Protein AF-A0A7V1Z679-F1 (afdb_monomer_lite)

Structure (mmCIF, N/CA/C/O backbone):
data_AF-A0A7V1Z679-F1
#
_entry.id   AF-A0A7V1Z679-F1
#
loop_
_atom_site.group_PDB
_atom_site.id
_atom_site.type_symbol
_atom_site.label_atom_id
_atom_site.label_alt_id
_atom_site.label_comp_id
_atom_site.label_asym_id
_atom_site.label_entity_id
_atom_site.label_seq_id
_atom_site.pdbx_PDB_ins_code
_atom_site.Cartn_x
_atom_site.Cartn_y
_atom_site.Cartn_z
_atom_site.occupancy
_atom_site.B_iso_or_equiv
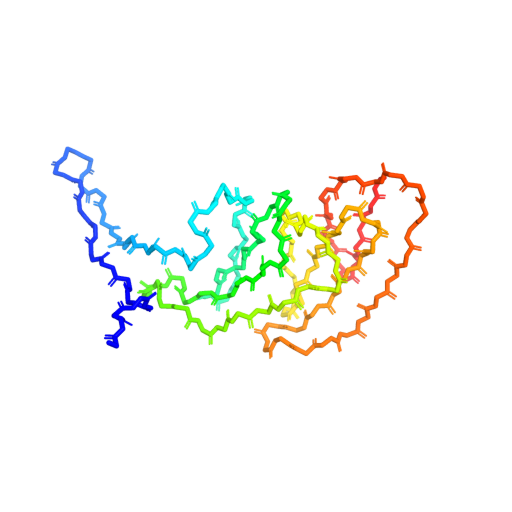_atom_site.auth_seq_id
_atom_site.auth_comp_id
_atom_site.auth_asym_id
_atom_site.auth_atom_id
_atom_site.pdbx_PDB_model_num
ATOM 1 N N . MET A 1 1 ? 13.394 0.750 26.697 1.00 35.25 1 MET A N 1
ATOM 2 C CA . MET A 1 1 ? 12.957 -0.197 25.642 1.00 35.25 1 MET A CA 1
ATOM 3 C C . MET A 1 1 ? 11.510 0.127 25.284 1.00 35.25 1 MET A C 1
ATOM 5 O O . MET A 1 1 ? 10.632 -0.096 26.106 1.00 35.25 1 MET A O 1
ATOM 9 N N . ALA A 1 2 ? 11.276 0.798 24.153 1.00 38.34 2 ALA A N 1
ATOM 10 C CA . ALA A 1 2 ? 10.010 1.482 23.863 1.00 38.34 2 ALA A CA 1
ATOM 11 C C . ALA A 1 2 ? 8.940 0.551 23.256 1.00 38.34 2 ALA A C 1
ATOM 13 O O . ALA A 1 2 ? 9.208 -0.191 22.316 1.00 38.34 2 ALA A O 1
ATOM 14 N N . ARG A 1 3 ? 7.715 0.635 23.790 1.00 44.56 3 ARG A N 1
ATOM 15 C CA . ARG A 1 3 ? 6.489 -0.106 23.421 1.00 44.56 3 ARG A CA 1
ATOM 16 C C . ARG A 1 3 ? 5.893 0.301 22.049 1.00 44.56 3 ARG A C 1
ATOM 18 O O . ARG A 1 3 ? 4.689 0.489 21.938 1.00 44.56 3 ARG A O 1
ATOM 25 N N . MET A 1 4 ? 6.696 0.483 21.003 1.00 50.66 4 MET A N 1
ATOM 26 C CA . MET A 1 4 ? 6.285 1.282 19.831 1.00 50.66 4 MET A CA 1
ATOM 27 C C . MET A 1 4 ? 5.558 0.535 18.688 1.00 50.66 4 MET A C 1
ATOM 29 O O . MET A 1 4 ? 5.505 1.063 17.587 1.00 50.66 4 MET A O 1
ATOM 33 N N . ASN A 1 5 ? 4.993 -0.662 18.917 1.00 60.50 5 ASN A N 1
ATOM 34 C CA . ASN A 1 5 ? 4.420 -1.503 17.841 1.00 60.50 5 ASN A CA 1
ATOM 35 C C . ASN A 1 5 ? 2.995 -2.036 18.107 1.00 60.50 5 ASN A C 1
ATOM 37 O O . ASN A 1 5 ? 2.548 -2.942 17.401 1.00 60.50 5 ASN A O 1
ATOM 41 N N . ARG A 1 6 ? 2.279 -1.549 19.130 1.00 72.31 6 ARG A N 1
ATOM 42 C CA . ARG A 1 6 ? 0.947 -2.079 19.472 1.00 72.31 6 ARG A CA 1
ATOM 43 C C . ARG A 1 6 ? -0.142 -1.084 19.092 1.00 72.31 6 ARG A C 1
ATOM 45 O O . ARG A 1 6 ? -0.059 0.079 19.471 1.00 72.31 6 ARG A O 1
ATOM 52 N N . ALA A 1 7 ? -1.146 -1.555 18.362 1.00 90.06 7 ALA A N 1
ATOM 53 C CA . ALA A 1 7 ? -2.344 -0.775 18.114 1.00 90.06 7 ALA A CA 1
ATOM 54 C C . ALA A 1 7 ? -3.134 -0.587 19.417 1.00 90.06 7 ALA A C 1
ATOM 56 O O . ALA A 1 7 ? -3.221 -1.492 20.252 1.00 90.06 7 ALA A O 1
ATOM 57 N N . GLU A 1 8 ? -3.696 0.600 19.588 1.00 93.62 8 GLU A N 1
ATOM 58 C CA . GLU A 1 8 ? -4.551 0.992 20.701 1.00 93.62 8 GLU A CA 1
ATOM 59 C C . GLU A 1 8 ? -6.004 0.979 20.239 1.00 93.62 8 GLU A C 1
ATOM 61 O O . GLU A 1 8 ? -6.301 1.404 19.125 1.00 93.62 8 GLU A O 1
ATOM 66 N N . ALA A 1 9 ? -6.927 0.508 21.076 1.00 92.88 9 ALA A N 1
ATOM 67 C CA . ALA A 1 9 ? -8.342 0.520 20.729 1.00 92.88 9 ALA A CA 1
ATOM 68 C C . ALA A 1 9 ? -8.850 1.959 20.532 1.00 92.88 9 ALA A C 1
ATOM 70 O O . ALA A 1 9 ? -8.506 2.875 21.279 1.00 92.88 9 ALA A O 1
ATOM 71 N N . PHE A 1 10 ? -9.706 2.143 19.535 1.00 94.44 10 PHE A N 1
ATOM 72 C CA . PHE A 1 10 ? -10.412 3.384 19.260 1.00 94.44 10 PHE A CA 1
ATOM 73 C C . PHE A 1 10 ? -11.918 3.157 19.362 1.00 94.44 10 PHE A C 1
ATOM 75 O O . PHE A 1 10 ? -12.439 2.152 18.879 1.00 94.44 10 PHE A O 1
ATOM 82 N N . GLY A 1 11 ? -12.610 4.116 19.969 1.00 94.69 11 GLY A N 1
ATOM 83 C CA . GLY A 1 11 ? -14.060 4.207 19.970 1.00 94.69 11 GLY A CA 1
ATOM 84 C C . GLY A 1 11 ? -14.472 5.671 19.911 1.00 94.69 11 GLY A C 1
ATOM 85 O O . GLY A 1 11 ? -13.927 6.487 20.655 1.00 94.69 11 GLY A O 1
ATOM 86 N N . ASP A 1 12 ? -15.410 5.995 19.031 1.00 94.38 12 ASP A N 1
ATOM 87 C CA . ASP A 1 12 ? -16.091 7.282 19.000 1.00 94.38 12 ASP A CA 1
ATOM 88 C C . ASP A 1 12 ? -17.483 7.130 19.619 1.00 94.38 12 ASP A C 1
ATOM 90 O O . ASP A 1 12 ? -18.297 6.328 19.161 1.00 94.38 12 ASP A O 1
ATOM 94 N N . SER A 1 13 ? -17.753 7.889 20.679 1.00 93.69 13 SER A N 1
ATOM 95 C CA . SER A 1 13 ? -19.030 7.837 21.392 1.00 93.69 13 SER A CA 1
ATOM 96 C C . SER A 1 13 ? -20.174 8.484 20.615 1.00 93.69 13 SER A C 1
ATOM 98 O O . SER A 1 13 ? -21.328 8.185 20.913 1.00 93.69 13 SER A O 1
ATOM 100 N N . VAL A 1 14 ? -19.876 9.345 19.636 1.00 96.06 14 VAL A N 1
ATOM 101 C CA . VAL A 1 14 ? -20.896 10.044 18.844 1.00 96.06 14 VAL A CA 1
ATOM 102 C C . VAL A 1 14 ? -21.369 9.175 17.683 1.00 96.06 14 VAL A C 1
ATOM 104 O O . VAL A 1 14 ? -22.561 8.901 17.571 1.00 96.06 14 VAL A O 1
ATOM 107 N N . SER A 1 15 ? -20.453 8.709 16.831 1.00 95.69 15 SER A N 1
ATOM 108 C CA . SER A 1 15 ? -20.807 7.848 15.692 1.00 95.69 15 SER A CA 1
ATOM 109 C C . SER A 1 15 ? -20.981 6.373 16.061 1.00 95.69 15 SER A C 1
ATOM 111 O O . SER A 1 15 ? -21.532 5.605 15.276 1.00 95.69 15 SER A O 1
ATOM 113 N N . GLY A 1 16 ? -20.475 5.947 17.222 1.00 95.62 16 GLY A N 1
ATOM 114 C CA . GLY A 1 16 ? -20.397 4.535 17.596 1.00 95.62 16 GLY A CA 1
ATOM 115 C C . GLY A 1 16 ? -19.303 3.756 16.857 1.00 95.62 16 GLY A C 1
ATOM 116 O O . GLY A 1 16 ? -19.187 2.545 17.068 1.00 95.62 16 GLY A O 1
ATOM 117 N N . LEU A 1 17 ? -18.492 4.414 16.015 1.00 94.75 17 LEU A N 1
ATOM 118 C CA . LEU A 1 17 ? -17.386 3.778 15.302 1.00 94.75 17 LEU A CA 1
ATOM 119 C C . LEU A 1 17 ? -16.361 3.221 16.286 1.00 94.75 17 LEU A C 1
ATOM 121 O O . LEU A 1 17 ? -15.988 3.859 17.269 1.00 94.75 17 LEU A O 1
ATOM 125 N N . ARG A 1 18 ? -15.874 2.018 15.991 1.00 95.12 18 ARG A N 1
ATOM 126 C CA . ARG A 1 18 ? -14.836 1.336 16.764 1.00 95.12 18 ARG A CA 1
ATOM 127 C C . ARG A 1 18 ? -13.735 0.871 15.831 1.00 95.12 18 ARG A C 1
ATOM 129 O O . ARG A 1 18 ? -13.980 0.604 14.659 1.00 95.12 18 ARG A O 1
ATOM 136 N N . GLY A 1 19 ? -12.529 0.755 16.359 1.00 94.69 19 GLY A N 1
ATOM 137 C CA . GLY A 1 19 ? -11.386 0.276 15.601 1.00 94.69 19 GLY A CA 1
ATOM 138 C C . GLY A 1 19 ? -10.117 0.356 16.421 1.00 94.69 19 GLY A C 1
ATOM 139 O O . GLY A 1 19 ? -10.128 0.136 17.634 1.00 94.69 19 GLY A O 1
ATOM 140 N N . TRP A 1 20 ? -9.027 0.709 15.758 1.00 95.12 20 TRP A N 1
ATOM 141 C CA . TRP A 1 20 ? -7.726 0.843 16.382 1.00 95.12 20 TRP A CA 1
ATOM 142 C C . TRP A 1 20 ? -6.971 2.060 15.846 1.00 95.12 20 TRP A C 1
ATOM 144 O O . TRP A 1 20 ? -7.255 2.584 14.769 1.00 95.12 20 TRP A O 1
ATOM 154 N N . LYS A 1 21 ? -6.002 2.523 16.629 1.00 93.06 21 LYS A N 1
ATOM 155 C CA . LYS A 1 21 ? -5.041 3.570 16.295 1.00 93.06 21 LYS A CA 1
ATOM 156 C C . LYS A 1 21 ? -3.646 3.008 16.472 1.00 93.06 21 LYS A C 1
ATOM 158 O O . LYS A 1 21 ? -3.354 2.368 17.475 1.00 93.06 21 LYS A O 1
ATOM 163 N N . VAL A 1 22 ? -2.767 3.276 15.521 1.00 91.81 22 VAL A N 1
ATOM 164 C CA . VAL A 1 22 ? -1.360 2.890 15.616 1.00 91.81 22 VAL A CA 1
ATOM 165 C C . VAL A 1 22 ? -0.496 4.100 15.319 1.00 91.81 22 VAL A C 1
ATOM 167 O O . VAL A 1 22 ? -0.791 4.892 14.423 1.00 91.81 22 VAL A O 1
ATOM 170 N N . ARG A 1 23 ? 0.579 4.256 16.089 1.00 90.25 23 ARG A N 1
ATOM 171 C CA . ARG A 1 23 ? 1.623 5.231 15.794 1.00 90.25 23 ARG A CA 1
ATOM 172 C C . ARG A 1 23 ? 2.715 4.530 15.008 1.00 90.25 23 ARG A C 1
ATOM 174 O O . ARG A 1 23 ? 3.346 3.614 15.525 1.00 90.25 23 ARG A O 1
ATOM 181 N N . LEU A 1 24 ? 2.936 4.969 13.774 1.00 88.88 24 LEU A N 1
ATOM 182 C CA . LEU A 1 24 ? 4.035 4.450 12.973 1.00 88.88 24 LEU A CA 1
ATOM 183 C C . LEU A 1 24 ? 5.378 5.036 13.437 1.00 88.88 24 LEU A C 1
ATOM 185 O O . LEU A 1 24 ? 5.412 6.200 13.851 1.00 88.88 24 LEU A O 1
ATOM 189 N N . PRO A 1 25 ? 6.481 4.263 13.358 1.00 85.06 25 PRO A N 1
ATOM 190 C CA . PRO A 1 25 ? 7.791 4.680 13.860 1.00 85.06 25 PRO A CA 1
ATOM 191 C C . PRO A 1 25 ? 8.308 6.008 13.299 1.00 85.06 25 PRO A C 1
ATOM 193 O O . PRO A 1 25 ? 8.968 6.746 14.025 1.00 85.06 25 PRO A O 1
ATOM 196 N N . SER A 1 26 ? 8.006 6.324 12.034 1.00 82.19 26 SER A N 1
ATOM 197 C CA . SER A 1 26 ? 8.501 7.541 11.381 1.00 82.19 26 SER A CA 1
ATOM 198 C C . SER A 1 26 ? 7.885 8.821 11.954 1.00 82.19 26 SER A C 1
ATOM 200 O O . SER A 1 26 ? 8.504 9.880 11.885 1.00 82.19 26 SER A O 1
ATOM 202 N N . GLY A 1 27 ? 6.666 8.748 12.508 1.00 83.12 27 GLY A N 1
ATOM 203 C CA . GLY A 1 27 ? 5.920 9.917 12.987 1.00 83.12 27 GLY A CA 1
ATOM 204 C C . GLY A 1 27 ? 5.634 10.974 11.910 1.00 83.12 27 GLY A C 1
ATOM 205 O O . GLY A 1 27 ? 5.335 12.116 12.252 1.00 83.12 27 GLY A O 1
ATOM 206 N N . ARG A 1 28 ? 5.757 10.614 10.628 1.00 84.88 28 ARG A N 1
ATOM 207 C CA . ARG A 1 28 ? 5.625 11.511 9.471 1.00 84.88 28 ARG A CA 1
ATOM 208 C C . ARG A 1 28 ? 4.253 11.375 8.797 1.00 84.88 28 ARG A C 1
ATOM 210 O O . ARG A 1 28 ? 3.534 10.418 9.096 1.00 84.88 28 ARG A O 1
ATOM 217 N N . PRO A 1 29 ? 3.868 12.330 7.922 1.00 82.50 29 PRO A N 1
ATOM 218 C CA . PRO A 1 29 ? 2.679 12.196 7.084 1.00 82.50 29 PRO A CA 1
ATOM 219 C C . PRO A 1 29 ? 2.675 10.867 6.331 1.00 82.50 29 PRO A C 1
ATOM 221 O O . PRO A 1 29 ? 3.730 10.364 5.972 1.00 82.50 29 PRO A O 1
ATOM 224 N N . LEU A 1 30 ? 1.492 10.305 6.110 1.00 88.75 30 LEU A N 1
ATOM 225 C CA . LEU A 1 30 ? 1.320 8.975 5.531 1.00 88.75 30 LEU A CA 1
ATOM 226 C C . LEU A 1 30 ? 0.684 9.088 4.148 1.00 88.75 30 LEU A C 1
ATOM 228 O O . LEU A 1 30 ? -0.125 9.988 3.914 1.00 88.75 30 LEU A O 1
ATOM 232 N N . ALA A 1 31 ? 1.028 8.168 3.249 1.00 93.06 31 ALA A N 1
ATOM 233 C CA . ALA A 1 31 ? 0.306 8.014 1.993 1.00 93.06 31 ALA A CA 1
ATOM 234 C C . ALA A 1 31 ? -1.085 7.389 2.229 1.00 93.06 31 ALA A C 1
ATOM 236 O O . ALA A 1 31 ? -1.421 6.965 3.336 1.00 93.06 31 ALA A O 1
ATOM 237 N N . THR A 1 32 ? -1.906 7.304 1.183 1.00 95.12 32 THR A N 1
ATOM 238 C CA . THR A 1 32 ? -3.193 6.601 1.265 1.00 95.12 32 THR A CA 1
ATOM 239 C C . THR A 1 32 ? -2.958 5.096 1.481 1.00 95.12 32 THR A C 1
ATOM 241 O O . THR A 1 32 ? -2.175 4.501 0.732 1.00 95.12 32 THR A O 1
ATOM 244 N N . PRO A 1 33 ? -3.604 4.459 2.479 1.00 95.50 33 PRO A N 1
ATOM 245 C CA . PRO A 1 33 ? -3.490 3.021 2.703 1.00 95.50 33 PRO A CA 1
ATOM 246 C C . PRO A 1 33 ? -4.251 2.217 1.642 1.00 95.50 33 PRO A C 1
ATOM 248 O O . PRO A 1 33 ? -5.337 2.608 1.218 1.00 95.50 33 PRO A O 1
ATOM 251 N N . ALA A 1 34 ? -3.725 1.044 1.294 1.00 97.25 34 ALA A N 1
ATOM 252 C CA . ALA A 1 34 ? -4.412 0.041 0.483 1.00 97.25 34 ALA A CA 1
ATOM 253 C C . ALA A 1 34 ? -4.707 -1.202 1.324 1.00 97.25 34 ALA A C 1
ATOM 255 O O . ALA A 1 34 ? -3.847 -1.647 2.079 1.00 97.25 34 ALA A O 1
ATOM 256 N N . ILE A 1 35 ? -5.907 -1.773 1.209 1.00 96.50 35 ILE A N 1
ATOM 257 C CA . ILE A 1 35 ? -6.315 -2.943 1.996 1.00 96.50 35 ILE A CA 1
ATOM 258 C C . ILE A 1 35 ? -6.747 -4.066 1.060 1.00 96.50 35 ILE A C 1
ATOM 260 O O . ILE A 1 35 ? -7.629 -3.871 0.229 1.00 96.50 35 ILE A O 1
ATOM 264 N N . ALA A 1 36 ? -6.170 -5.252 1.239 1.00 95.56 36 ALA A N 1
ATOM 265 C CA . ALA A 1 36 ? -6.612 -6.480 0.586 1.00 95.56 36 ALA A CA 1
ATOM 266 C C . ALA A 1 36 ? -6.302 -7.688 1.478 1.00 95.56 36 ALA A C 1
ATOM 268 O O . ALA A 1 36 ? -5.284 -7.710 2.170 1.00 95.56 36 ALA A O 1
ATOM 269 N N . ASN A 1 37 ? -7.176 -8.700 1.472 1.00 93.50 37 ASN A N 1
ATOM 270 C CA . ASN A 1 37 ? -6.971 -9.970 2.187 1.00 93.50 37 ASN A CA 1
ATOM 271 C C . ASN A 1 37 ? -6.563 -9.804 3.667 1.00 93.50 37 ASN A C 1
ATOM 273 O O . ASN A 1 37 ? -5.660 -10.478 4.160 1.00 93.50 37 ASN A O 1
ATOM 277 N N . GLY A 1 38 ? -7.197 -8.860 4.371 1.00 94.69 38 GLY A N 1
ATOM 278 C CA . GLY A 1 38 ? -6.928 -8.593 5.789 1.00 94.69 38 GLY A CA 1
ATOM 279 C C . GLY A 1 38 ? -5.595 -7.893 6.078 1.00 94.69 38 GLY A C 1
ATOM 280 O O . GLY A 1 38 ? -5.226 -7.759 7.243 1.00 94.69 38 GLY A O 1
ATOM 281 N N . ARG A 1 39 ? -4.873 -7.424 5.054 1.00 95.94 39 ARG A N 1
ATOM 282 C CA . ARG A 1 39 ? -3.622 -6.671 5.206 1.00 95.94 39 ARG A CA 1
ATOM 283 C C . ARG A 1 39 ? -3.770 -5.254 4.678 1.00 95.94 39 ARG A C 1
ATOM 285 O O . ARG A 1 39 ? -4.268 -5.045 3.575 1.00 95.94 39 ARG A O 1
ATOM 292 N N . LEU A 1 40 ? -3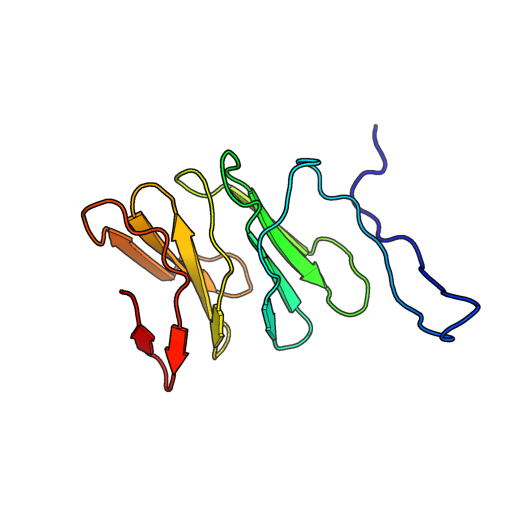.293 -4.296 5.463 1.00 96.88 40 LEU A N 1
ATOM 293 C CA . LEU A 1 40 ? -3.187 -2.889 5.104 1.00 96.88 40 LEU A CA 1
ATOM 294 C C . LEU A 1 40 ? -1.743 -2.592 4.695 1.00 96.88 40 LEU A C 1
ATOM 296 O O . LEU A 1 40 ? -0.834 -2.802 5.489 1.00 96.88 40 LEU A O 1
ATOM 300 N N . SER A 1 41 ? -1.535 -2.102 3.479 1.00 97.50 41 SER A N 1
ATOM 301 C CA . SER A 1 41 ? -0.247 -1.668 2.930 1.00 97.50 41 SER A CA 1
ATOM 302 C C . SER A 1 41 ? -0.181 -0.147 2.908 1.00 97.50 41 SER A C 1
ATOM 304 O O . SER A 1 41 ? -1.151 0.508 2.522 1.00 97.50 41 SER A O 1
ATOM 306 N N . LEU A 1 42 ? 0.942 0.422 3.338 1.00 96.31 42 LEU A N 1
ATOM 307 C CA . LEU A 1 42 ? 1.040 1.856 3.580 1.00 96.31 42 LEU A CA 1
ATOM 308 C C . LEU A 1 42 ? 2.451 2.387 3.330 1.00 96.31 42 LEU A C 1
ATOM 310 O O . LEU A 1 42 ? 3.389 2.053 4.057 1.00 96.31 42 LEU A O 1
ATOM 314 N N . GLY A 1 43 ? 2.575 3.260 2.332 1.00 95.31 43 GLY A N 1
ATOM 315 C CA . GLY A 1 43 ? 3.778 4.053 2.106 1.00 95.31 43 GLY A CA 1
ATOM 316 C C . GLY A 1 43 ? 3.907 5.180 3.132 1.00 95.31 43 GLY A C 1
ATOM 317 O O . GLY A 1 43 ? 2.929 5.844 3.483 1.00 95.31 43 GLY A O 1
ATOM 318 N N . GLY A 1 44 ? 5.127 5.413 3.606 1.00 93.12 44 GLY A N 1
ATOM 319 C CA . GLY A 1 44 ? 5.468 6.516 4.499 1.00 93.12 44 GLY A CA 1
ATOM 320 C C . GLY A 1 44 ? 5.481 7.888 3.821 1.00 93.12 44 GLY A C 1
ATOM 321 O O . GLY A 1 44 ? 5.633 8.886 4.513 1.00 93.12 44 GLY A O 1
ATOM 322 N N . GLY A 1 45 ? 5.315 7.968 2.496 1.00 91.25 45 GLY A N 1
ATOM 323 C CA . GLY A 1 45 ? 5.228 9.234 1.768 1.00 91.25 45 GLY A CA 1
ATOM 324 C C . GLY A 1 45 ? 6.550 10.004 1.671 1.00 91.25 45 GLY A C 1
ATOM 325 O O . GLY A 1 45 ? 7.622 9.505 2.020 1.00 91.25 45 GLY A O 1
ATOM 326 N N . PHE A 1 46 ? 6.474 11.229 1.144 1.00 88.88 46 PHE A N 1
ATOM 327 C CA . PHE A 1 46 ? 7.634 12.058 0.794 1.00 88.88 46 PHE A CA 1
ATOM 328 C C . PHE A 1 46 ? 8.605 12.307 1.953 1.00 88.88 46 PHE A C 1
ATOM 330 O O . PHE A 1 46 ? 8.205 12.615 3.078 1.00 88.88 46 PHE A O 1
ATOM 337 N N . GLY A 1 47 ? 9.905 12.208 1.655 1.00 89.19 47 GLY A N 1
ATOM 338 C CA . GLY A 1 47 ? 10.969 12.364 2.649 1.00 89.19 47 GLY A CA 1
ATOM 339 C C . GLY A 1 47 ? 11.056 11.214 3.659 1.00 89.19 47 GLY A C 1
ATOM 340 O O . GLY A 1 47 ? 11.605 11.402 4.748 1.00 89.19 47 GLY A O 1
ATOM 341 N N . THR A 1 48 ? 10.490 10.054 3.323 1.00 92.12 48 THR A N 1
ATOM 342 C CA . THR A 1 48 ? 10.582 8.805 4.091 1.00 92.12 48 THR A CA 1
ATOM 343 C C . THR A 1 48 ? 11.051 7.677 3.179 1.00 92.12 48 THR A C 1
ATOM 345 O O . THR A 1 48 ? 10.883 7.749 1.966 1.00 92.12 48 THR A O 1
ATOM 348 N N . TYR A 1 49 ? 11.631 6.640 3.769 1.00 94.00 49 TYR A N 1
ATOM 349 C CA . TYR A 1 49 ? 12.034 5.404 3.093 1.00 94.00 49 TYR A CA 1
ATOM 350 C C . TYR A 1 49 ? 11.249 4.211 3.647 1.00 94.00 49 TYR A C 1
ATOM 352 O O . TYR A 1 49 ? 11.670 3.063 3.532 1.00 94.00 49 TYR A O 1
ATOM 360 N N . GLU A 1 50 ? 10.163 4.467 4.368 1.00 94.75 50 GLU A N 1
ATOM 361 C CA . GLU A 1 50 ? 9.445 3.451 5.112 1.00 94.75 50 GLU A CA 1
ATOM 362 C C . GLU A 1 50 ? 8.185 3.024 4.367 1.00 94.75 50 GLU A C 1
ATOM 364 O O . GLU A 1 50 ? 7.355 3.845 3.992 1.00 94.75 50 GLU A O 1
ATOM 369 N N . PHE A 1 51 ? 8.009 1.718 4.213 1.00 95.88 51 PHE A N 1
ATOM 370 C CA . PHE A 1 51 ? 6.769 1.105 3.763 1.00 95.88 51 PHE A CA 1
ATOM 371 C C . PHE A 1 51 ? 6.339 0.061 4.790 1.00 95.88 51 PHE A C 1
ATOM 373 O O . PHE A 1 51 ? 7.164 -0.695 5.311 1.00 95.88 51 PHE A O 1
ATOM 380 N N . TYR A 1 52 ? 5.054 0.002 5.103 1.00 95.75 52 TYR A N 1
ATOM 381 C CA . TYR A 1 52 ? 4.525 -0.849 6.161 1.00 95.75 52 TYR A CA 1
ATOM 382 C C . TYR A 1 52 ? 3.460 -1.796 5.623 1.00 95.75 52 TYR A C 1
ATOM 384 O O . TYR A 1 52 ? 2.673 -1.422 4.753 1.00 95.75 52 TYR A O 1
ATOM 392 N N . ALA A 1 53 ? 3.385 -2.989 6.215 1.00 96.38 53 ALA A N 1
ATOM 393 C CA . ALA A 1 53 ? 2.162 -3.776 6.211 1.00 96.38 53 ALA A CA 1
ATOM 394 C C . ALA A 1 53 ? 1.670 -4.009 7.630 1.00 96.38 53 ALA A C 1
ATOM 396 O O . ALA A 1 53 ? 2.443 -4.326 8.540 1.00 9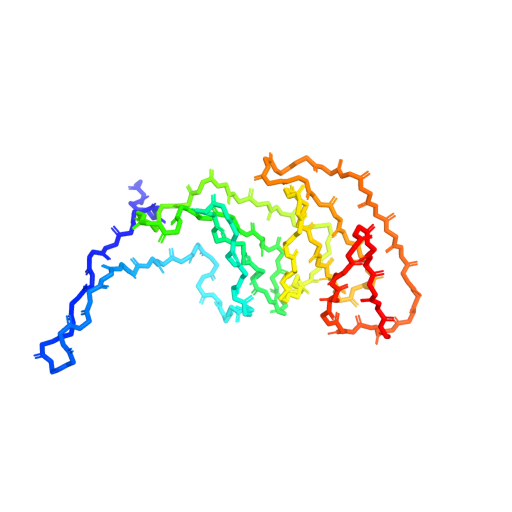6.38 53 ALA A O 1
ATOM 397 N N . LEU A 1 54 ? 0.366 -3.860 7.800 1.00 96.25 54 LEU A N 1
ATOM 398 C CA . LEU A 1 54 ? -0.338 -4.003 9.055 1.00 96.25 54 LEU A CA 1
ATOM 399 C C . LEU A 1 54 ? -1.444 -5.043 8.906 1.00 96.25 54 LEU A C 1
ATOM 401 O O . LEU A 1 54 ? -2.004 -5.232 7.825 1.00 96.25 54 LEU A O 1
ATOM 405 N N . ASP A 1 55 ? -1.765 -5.702 10.009 1.00 95.56 55 ASP A N 1
ATOM 406 C CA . ASP A 1 55 ? -2.998 -6.465 10.128 1.00 95.56 55 ASP A CA 1
ATOM 407 C C . ASP A 1 55 ? -4.172 -5.477 10.115 1.00 95.56 55 ASP A C 1
ATOM 409 O O . ASP A 1 55 ? -4.206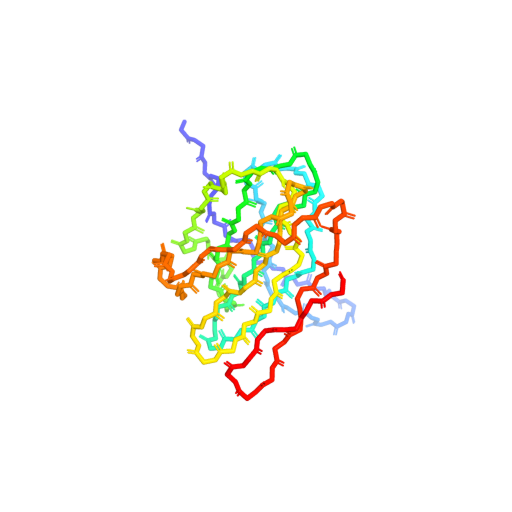 -4.548 10.923 1.00 95.56 55 ASP A O 1
ATOM 413 N N . ALA A 1 56 ? -5.111 -5.626 9.182 1.00 95.44 56 ALA A N 1
ATOM 414 C CA . ALA A 1 56 ? -6.211 -4.673 9.035 1.00 95.44 56 ALA A CA 1
ATOM 415 C C . ALA A 1 56 ? -7.220 -4.752 10.196 1.00 95.44 56 ALA A C 1
ATOM 417 O O . ALA A 1 56 ? -7.912 -3.772 10.477 1.00 95.44 56 ALA A O 1
ATOM 418 N N . ILE A 1 57 ? -7.298 -5.895 10.884 1.00 95.00 57 ILE A N 1
ATOM 419 C CA . ILE A 1 57 ? -8.239 -6.129 11.983 1.00 95.00 57 ILE A CA 1
ATOM 420 C C . ILE A 1 57 ? -7.627 -5.691 13.310 1.00 95.00 57 ILE A C 1
ATOM 422 O O . ILE A 1 57 ? -8.274 -4.999 14.093 1.00 95.00 57 ILE A O 1
ATOM 426 N N . GLU A 1 58 ? -6.375 -6.069 13.555 1.00 93.56 58 GLU A N 1
ATOM 427 C CA . GLU A 1 58 ? -5.702 -5.834 14.834 1.00 93.56 58 GLU A CA 1
ATOM 428 C C . GLU A 1 58 ? -4.851 -4.561 14.854 1.00 93.56 58 GLU A C 1
ATOM 430 O O . GLU A 1 58 ? -4.433 -4.122 15.924 1.00 93.56 58 GLU A O 1
ATOM 435 N N . GLY A 1 59 ? -4.522 -3.993 13.692 1.00 94.31 59 GLY A N 1
ATOM 436 C CA . GLY A 1 59 ? -3.679 -2.802 13.568 1.00 94.31 59 GLY A CA 1
ATOM 437 C C . GLY A 1 59 ? -2.211 -3.004 13.910 1.00 94.31 59 GLY A C 1
ATOM 438 O O . GLY A 1 59 ? -1.445 -2.039 13.955 1.00 94.31 59 GLY A O 1
ATOM 439 N N . ARG A 1 60 ? -1.788 -4.240 14.194 1.00 93.94 60 ARG A N 1
ATOM 440 C CA . ARG A 1 60 ? -0.384 -4.537 14.481 1.00 93.94 60 ARG A CA 1
ATOM 441 C C . ARG A 1 60 ? 0.442 -4.464 13.205 1.00 93.94 60 ARG A C 1
ATOM 443 O O . ARG A 1 60 ? 0.021 -4.935 12.151 1.00 93.94 60 ARG A O 1
ATOM 450 N N . ILE A 1 61 ? 1.651 -3.926 13.318 1.00 93.88 61 ILE A N 1
ATOM 451 C CA . ILE A 1 61 ? 2.619 -3.928 12.221 1.00 93.88 61 ILE A CA 1
ATOM 452 C C . ILE A 1 61 ? 3.084 -5.371 12.000 1.00 93.88 61 ILE A C 1
ATOM 454 O O . ILE A 1 61 ? 3.682 -5.976 12.889 1.00 93.88 61 ILE A O 1
ATOM 458 N N . LEU A 1 62 ? 2.795 -5.919 10.819 1.00 94.81 62 LEU A N 1
ATOM 459 C CA . LEU A 1 62 ? 3.249 -7.243 10.393 1.00 94.81 62 LEU A CA 1
ATOM 460 C C . LEU A 1 62 ? 4.709 -7.181 9.957 1.00 94.81 62 LEU A C 1
ATOM 462 O O . LEU A 1 62 ? 5.519 -8.021 10.344 1.00 94.81 62 LEU A O 1
ATOM 466 N N . TRP A 1 63 ? 5.047 -6.165 9.164 1.00 95.38 63 TRP A N 1
ATOM 467 C CA . TRP A 1 63 ? 6.415 -5.891 8.761 1.00 95.38 63 TRP A CA 1
ATOM 468 C C . TRP A 1 63 ? 6.609 -4.425 8.378 1.00 95.38 63 TRP A C 1
ATOM 470 O O . TRP A 1 63 ? 5.676 -3.709 8.016 1.00 95.38 63 TRP A O 1
ATOM 480 N N . GLN A 1 64 ? 7.872 -4.010 8.428 1.00 94.31 64 GLN A N 1
ATOM 481 C CA . GLN A 1 64 ? 8.369 -2.767 7.855 1.00 94.31 64 GLN A CA 1
ATOM 482 C C . GLN A 1 64 ? 9.382 -3.112 6.760 1.00 94.31 64 GLN A C 1
ATOM 484 O O . GLN A 1 64 ? 10.186 -4.043 6.901 1.00 94.31 64 GLN A O 1
ATOM 489 N N . HIS A 1 65 ? 9.322 -2.382 5.660 1.00 93.69 65 HIS A N 1
ATOM 490 C CA . HIS A 1 65 ? 10.252 -2.441 4.550 1.00 93.69 65 HIS A CA 1
ATOM 491 C C . HIS A 1 65 ? 10.915 -1.077 4.409 1.00 93.69 65 HIS A C 1
ATOM 493 O O . HIS A 1 65 ? 10.249 -0.047 4.505 1.00 93.69 65 HIS A O 1
ATOM 499 N N . ARG A 1 66 ? 12.234 -1.082 4.221 1.00 94.31 66 ARG A N 1
ATOM 500 C CA . ARG A 1 66 ? 12.956 0.121 3.840 1.00 94.31 66 ARG A CA 1
ATOM 501 C C . ARG A 1 66 ? 13.068 0.118 2.324 1.00 94.31 66 ARG A C 1
ATOM 503 O O . ARG A 1 66 ? 13.733 -0.767 1.790 1.00 94.31 66 ARG A O 1
ATOM 510 N N . THR A 1 67 ? 12.410 1.066 1.675 1.00 92.75 67 THR A N 1
ATOM 511 C CA . THR A 1 67 ? 12.460 1.235 0.226 1.00 92.75 67 THR A CA 1
ATOM 512 C C . THR A 1 67 ? 13.867 1.607 -0.212 1.00 92.75 67 THR A C 1
ATOM 514 O O . THR A 1 67 ? 14.683 2.113 0.568 1.00 92.75 67 THR A O 1
ATOM 517 N N . SER A 1 68 ? 14.173 1.327 -1.474 1.00 86.94 68 SER A N 1
ATOM 518 C CA . SER A 1 68 ? 15.490 1.629 -2.033 1.00 86.94 68 SER A CA 1
ATOM 519 C C . SER A 1 68 ? 15.720 3.121 -2.292 1.00 86.94 68 SER A C 1
ATOM 521 O O . SER A 1 68 ? 16.848 3.533 -2.550 1.00 86.94 68 SER A O 1
ATOM 523 N N . ASP A 1 69 ? 14.649 3.902 -2.220 1.00 91.00 69 ASP A N 1
ATOM 524 C CA . ASP A 1 69 ? 14.580 5.305 -2.581 1.00 91.00 69 ASP A CA 1
ATOM 525 C C . ASP A 1 69 ? 13.436 5.986 -1.813 1.00 91.00 69 ASP A C 1
ATOM 527 O O . ASP A 1 69 ? 12.571 5.294 -1.258 1.00 91.00 69 ASP A O 1
ATOM 531 N N . ASP A 1 70 ? 13.456 7.313 -1.715 1.00 91.75 70 ASP A N 1
ATOM 532 C CA . ASP A 1 70 ? 12.501 8.038 -0.881 1.00 91.75 70 ASP A CA 1
ATOM 533 C C . ASP A 1 70 ? 11.101 8.132 -1.496 1.00 91.75 70 ASP A C 1
ATOM 535 O O . ASP A 1 70 ? 10.853 7.847 -2.668 1.00 91.75 70 ASP A O 1
ATOM 539 N N . GLY A 1 71 ? 10.146 8.511 -0.654 1.00 92.12 7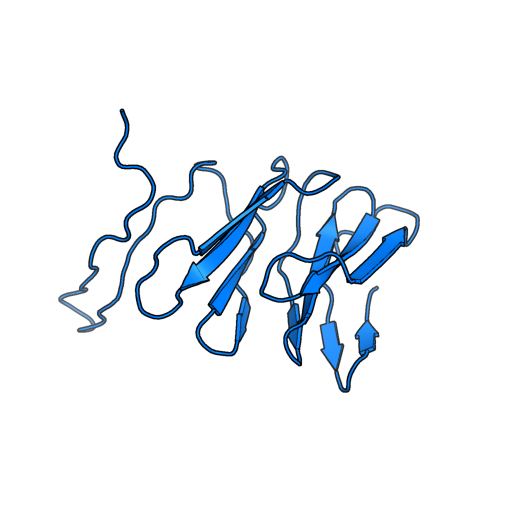1 GLY A N 1
ATOM 540 C CA . GLY A 1 71 ? 8.784 8.824 -1.054 1.00 92.12 71 GLY A CA 1
ATOM 541 C C . GLY A 1 71 ? 8.006 7.663 -1.657 1.00 92.12 71 GLY A C 1
ATOM 542 O O . GLY A 1 71 ? 7.455 7.852 -2.742 1.00 92.12 71 GLY A O 1
ATOM 543 N N . PRO A 1 72 ? 7.889 6.502 -0.975 1.00 94.31 72 PRO A N 1
ATOM 544 C CA . PRO A 1 72 ? 6.923 5.499 -1.395 1.00 94.31 72 PRO A CA 1
ATOM 545 C C . PRO A 1 72 ? 5.527 6.118 -1.495 1.00 94.31 72 PRO A C 1
ATOM 547 O O . PRO A 1 72 ? 5.009 6.672 -0.516 1.00 94.31 72 PRO A O 1
ATOM 550 N N . THR A 1 73 ? 4.924 6.018 -2.676 1.00 94.50 73 THR A N 1
ATOM 551 C CA . THR A 1 73 ? 3.575 6.519 -2.951 1.00 94.50 73 THR A CA 1
ATOM 552 C C . THR A 1 73 ? 2.506 5.688 -2.237 1.00 94.50 73 THR A C 1
ATOM 554 O O . THR A 1 73 ? 2.787 4.679 -1.583 1.00 94.50 73 THR A O 1
ATOM 557 N N . ALA A 1 74 ? 1.238 6.082 -2.405 1.00 95.75 74 ALA A N 1
ATOM 558 C CA . ALA A 1 74 ? 0.137 5.158 -2.159 1.00 95.75 74 ALA A CA 1
ATOM 559 C C . ALA A 1 74 ? 0.347 3.890 -3.002 1.00 95.75 74 ALA A C 1
ATOM 561 O O . ALA A 1 74 ? 0.811 3.969 -4.146 1.00 95.75 74 ALA A O 1
ATOM 562 N N . ALA A 1 75 ? 0.044 2.742 -2.406 1.00 96.75 75 ALA A N 1
ATOM 563 C CA . ALA A 1 75 ? 0.182 1.454 -3.062 1.00 96.75 75 ALA A CA 1
ATOM 564 C C . ALA A 1 75 ? -1.135 1.010 -3.694 1.00 96.75 75 ALA A C 1
ATOM 566 O O . ALA A 1 75 ? -2.211 1.426 -3.267 1.00 96.75 75 ALA A O 1
ATOM 567 N N . VAL A 1 76 ? -1.040 0.092 -4.648 1.00 97.44 76 VAL A N 1
ATOM 568 C CA . VAL A 1 76 ? -2.158 -0.738 -5.098 1.00 97.44 76 VAL A CA 1
ATOM 569 C C . VAL A 1 76 ? -1.861 -2.196 -4.760 1.00 97.44 76 VAL A C 1
ATOM 571 O O . VAL A 1 76 ? -0.697 -2.604 -4.738 1.00 97.44 76 VAL A O 1
ATOM 574 N N . VAL A 1 77 ? -2.904 -2.965 -4.440 1.00 97.19 77 VAL A N 1
ATOM 575 C CA . VAL A 1 77 ? -2.780 -4.384 -4.094 1.00 97.19 77 VAL A CA 1
ATOM 576 C C . VAL A 1 77 ? -3.743 -5.207 -4.942 1.00 97.19 77 VAL A C 1
ATOM 578 O O . VAL A 1 77 ? -4.948 -4.982 -4.888 1.00 97.19 77 VAL A O 1
ATOM 581 N N . GLU A 1 78 ? -3.215 -6.172 -5.692 1.00 96.38 78 GLU A N 1
ATOM 582 C CA . GLU A 1 78 ? -3.974 -7.103 -6.539 1.00 96.38 78 GLU A CA 1
ATOM 583 C C . GLU A 1 78 ? -3.291 -8.475 -6.486 1.00 96.38 78 GLU A C 1
ATOM 585 O O . GLU A 1 78 ? -2.066 -8.557 -6.526 1.00 96.38 78 GLU A O 1
ATOM 590 N N . ASP A 1 79 ? -4.067 -9.550 -6.320 1.00 95.00 79 ASP A N 1
ATOM 591 C CA . ASP A 1 79 ? -3.583 -10.941 -6.353 1.00 95.00 79 ASP A CA 1
ATOM 592 C C . ASP A 1 79 ? -2.340 -11.235 -5.486 1.00 95.00 79 ASP A C 1
ATOM 594 O O . ASP A 1 79 ? -1.454 -12.009 -5.844 1.00 95.00 79 ASP A O 1
ATOM 598 N N . GLY A 1 80 ? -2.266 -10.615 -4.302 1.00 95.25 80 GLY A N 1
ATOM 599 C CA . GLY A 1 80 ? -1.152 -10.810 -3.362 1.00 95.25 80 GLY A CA 1
ATOM 600 C C . GLY A 1 80 ? 0.130 -10.048 -3.724 1.00 95.25 80 GLY A C 1
ATOM 601 O O . GLY A 1 80 ? 1.169 -10.259 -3.090 1.00 95.25 80 GLY A O 1
ATOM 602 N N . LEU A 1 81 ? 0.059 -9.145 -4.700 1.00 97.06 81 LEU A N 1
ATOM 603 C CA . LEU A 1 81 ? 1.129 -8.240 -5.095 1.00 97.06 81 LEU A CA 1
ATOM 604 C C . LEU A 1 81 ? 0.814 -6.819 -4.642 1.00 97.06 81 LEU A C 1
ATOM 606 O O . LEU A 1 81 ? -0.312 -6.355 -4.764 1.00 97.06 81 LEU A O 1
ATOM 610 N N . ILE A 1 82 ? 1.827 -6.131 -4.130 1.00 97.88 82 ILE A N 1
ATOM 611 C CA . ILE A 1 82 ? 1.796 -4.731 -3.717 1.00 97.88 82 ILE A CA 1
ATOM 612 C C . ILE A 1 82 ? 2.660 -3.962 -4.708 1.00 97.88 82 ILE A C 1
ATOM 614 O O . ILE A 1 82 ? 3.836 -4.293 -4.843 1.00 97.88 82 ILE A O 1
ATOM 618 N N . ALA A 1 83 ? 2.113 -2.936 -5.352 1.00 96.81 83 ALA A N 1
ATOM 619 C CA . ALA A 1 83 ? 2.856 -2.055 -6.246 1.00 96.81 83 ALA A CA 1
ATOM 620 C C . ALA A 1 83 ? 2.824 -0.609 -5.745 1.00 96.81 83 ALA A C 1
ATOM 622 O O . ALA A 1 83 ? 1.766 -0.108 -5.363 1.00 96.81 83 ALA A O 1
ATOM 623 N N . TYR A 1 84 ? 3.974 0.062 -5.755 1.00 95.69 84 TYR A N 1
ATOM 624 C CA . TYR A 1 84 ? 4.120 1.482 -5.418 1.00 95.69 84 TYR A CA 1
ATOM 625 C C . TYR A 1 84 ? 5.312 2.087 -6.166 1.00 95.69 84 TYR A C 1
ATOM 627 O O . TYR A 1 84 ? 6.220 1.375 -6.593 1.00 95.69 84 TYR A O 1
ATOM 635 N N . ASN A 1 85 ? 5.314 3.407 -6.311 1.00 93.81 85 ASN A N 1
ATOM 636 C CA . ASN A 1 85 ? 6.411 4.158 -6.913 1.00 93.81 85 ASN A CA 1
ATOM 637 C C . ASN A 1 85 ? 7.227 4.893 -5.831 1.00 93.81 85 ASN A C 1
ATOM 639 O O . ASN A 1 85 ? 6.757 5.048 -4.701 1.00 93.81 85 ASN A O 1
ATOM 643 N N . THR A 1 86 ? 8.433 5.347 -6.172 1.00 92.50 86 THR A N 1
ATOM 644 C CA . THR A 1 86 ? 9.324 6.183 -5.339 1.00 92.50 86 THR A CA 1
ATOM 645 C C . THR A 1 86 ? 9.608 7.525 -6.029 1.00 92.50 86 THR A C 1
ATOM 647 O O . THR A 1 86 ? 9.299 7.683 -7.212 1.00 92.50 86 THR A O 1
ATOM 650 N N . GLN A 1 87 ? 10.216 8.511 -5.354 1.00 90.06 87 GLN A N 1
ATOM 651 C CA . GLN A 1 87 ? 10.484 9.815 -5.993 1.00 90.06 87 GLN A CA 1
ATOM 652 C C . GLN A 1 87 ? 11.533 9.751 -7.104 1.00 90.06 87 GLN A C 1
ATOM 654 O O . GLN A 1 87 ? 11.464 10.518 -8.063 1.00 90.06 87 GLN A O 1
ATOM 659 N N . GLY A 1 88 ? 12.489 8.835 -7.015 1.00 87.62 88 GLY A N 1
ATOM 660 C CA . GLY A 1 88 ? 13.434 8.482 -8.073 1.00 87.62 88 GLY A CA 1
ATOM 661 C C . GLY A 1 88 ? 12.837 7.556 -9.129 1.00 87.62 88 GLY A C 1
ATOM 662 O O . GLY A 1 88 ? 13.583 6.972 -9.916 1.00 87.62 88 GLY A O 1
ATOM 663 N N . CYS A 1 89 ? 11.503 7.459 -9.189 1.00 88.88 89 CYS A N 1
ATOM 664 C CA . CYS A 1 89 ? 10.751 6.939 -10.334 1.00 88.88 89 CYS A CA 1
ATOM 665 C C . CYS A 1 89 ? 10.963 5.439 -10.546 1.00 88.88 89 CYS A C 1
ATOM 667 O O . CYS A 1 89 ? 10.971 4.939 -11.673 1.00 88.88 89 CYS A O 1
ATOM 669 N N . SER A 1 90 ? 11.199 4.723 -9.446 1.00 91.25 90 SER A N 1
ATOM 670 C CA . SER A 1 90 ? 11.241 3.269 -9.433 1.00 91.25 90 SER A CA 1
ATOM 671 C C . SER A 1 90 ? 9.869 2.728 -9.053 1.00 91.25 90 SER A C 1
ATOM 673 O O . SER A 1 90 ? 9.429 2.886 -7.917 1.00 91.25 90 SER A O 1
ATOM 675 N N . LEU A 1 91 ? 9.231 2.020 -9.982 1.00 93.56 91 LEU A N 1
ATOM 676 C CA . LEU A 1 91 ? 8.101 1.159 -9.673 1.00 93.56 91 LEU A CA 1
ATOM 677 C C . LEU A 1 91 ? 8.632 -0.115 -9.021 1.00 93.56 91 LEU A C 1
ATOM 679 O O . LEU A 1 91 ? 9.381 -0.876 -9.640 1.00 93.56 91 LEU A O 1
ATOM 683 N N . GLU A 1 92 ? 8.258 -0.329 -7.768 1.00 95.00 92 GLU A N 1
ATOM 684 C CA . GLU A 1 92 ? 8.595 -1.522 -7.005 1.00 95.00 92 GLU A CA 1
ATOM 685 C C . GLU A 1 92 ? 7.350 -2.388 -6.831 1.00 95.00 92 GLU A C 1
ATOM 687 O O . GLU A 1 92 ? 6.265 -1.889 -6.520 1.00 95.00 92 GLU A O 1
ATOM 692 N N . VAL A 1 93 ? 7.521 -3.701 -7.002 1.00 96.56 93 VAL A N 1
ATOM 693 C CA . VAL A 1 93 ? 6.473 -4.672 -6.696 1.00 96.56 93 VAL A CA 1
ATOM 694 C C . VAL A 1 93 ? 6.983 -5.741 -5.759 1.00 96.56 93 VAL A C 1
ATOM 696 O O . VAL A 1 93 ? 8.003 -6.395 -6.002 1.00 96.56 93 VAL A O 1
ATOM 699 N N . LEU A 1 94 ? 6.230 -5.926 -4.682 1.00 97.06 94 LEU A N 1
ATOM 700 C CA . LEU A 1 94 ? 6.498 -6.886 -3.629 1.00 97.06 94 LEU A CA 1
ATOM 701 C C . LEU A 1 94 ? 5.341 -7.881 -3.522 1.00 97.06 94 LEU A C 1
ATOM 703 O O . LEU A 1 94 ? 4.198 -7.546 -3.811 1.00 97.06 94 LEU A O 1
ATOM 707 N N . THR A 1 95 ? 5.601 -9.083 -3.020 1.00 96.56 95 THR A N 1
ATOM 708 C CA . THR A 1 95 ? 4.532 -9.920 -2.467 1.00 96.56 95 THR A CA 1
ATOM 709 C C . THR A 1 95 ? 4.046 -9.335 -1.143 1.00 96.56 95 THR A C 1
ATOM 711 O O . THR A 1 95 ? 4.762 -8.582 -0.471 1.00 96.56 95 THR A O 1
ATOM 714 N N . THR A 1 96 ? 2.868 -9.750 -0.686 1.00 94.38 96 THR A N 1
ATOM 715 C CA . THR A 1 96 ? 2.351 -9.379 0.640 1.00 94.38 96 THR A CA 1
ATOM 716 C C . THR A 1 96 ? 3.249 -9.815 1.809 1.00 94.38 96 THR A C 1
ATOM 718 O O . THR A 1 96 ? 3.114 -9.301 2.921 1.00 94.38 96 THR A O 1
ATOM 721 N N . GLU A 1 97 ? 4.179 -10.742 1.575 1.00 93.81 97 GLU A N 1
ATOM 722 C CA . GLU A 1 97 ? 5.221 -11.229 2.494 1.00 93.81 97 GLU A C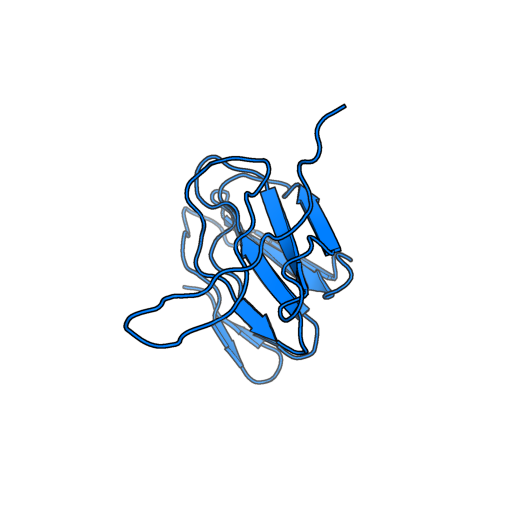A 1
ATOM 723 C C . GLU A 1 97 ? 6.545 -10.459 2.344 1.00 93.81 97 GLU A C 1
ATOM 725 O O . GLU A 1 97 ? 7.576 -10.911 2.848 1.00 93.81 97 GLU A O 1
ATOM 730 N N . ARG A 1 98 ? 6.536 -9.301 1.665 1.00 95.25 98 ARG A N 1
ATOM 731 C CA . ARG A 1 98 ? 7.695 -8.408 1.498 1.00 95.25 98 ARG A CA 1
ATOM 732 C C . ARG A 1 98 ? 8.828 -9.025 0.665 1.00 95.25 98 ARG A C 1
ATOM 734 O O . ARG A 1 98 ? 10.001 -8.725 0.887 1.00 95.25 98 ARG A O 1
ATOM 741 N N . LYS A 1 99 ? 8.513 -9.910 -0.283 1.00 95.94 99 LYS A N 1
ATOM 742 C CA . LYS A 1 99 ? 9.501 -10.410 -1.255 1.00 95.94 99 LYS A CA 1
ATOM 743 C C . LYS A 1 99 ? 9.444 -9.551 -2.508 1.00 95.94 99 LYS A C 1
ATOM 745 O O . LYS A 1 99 ? 8.365 -9.393 -3.059 1.00 95.94 99 LYS A O 1
ATOM 750 N N . SER A 1 100 ? 10.575 -9.015 -2.962 1.00 95.25 100 SER A N 1
ATOM 751 C CA . SER A 1 100 ? 10.613 -8.296 -4.239 1.00 95.25 100 SER A CA 1
ATOM 752 C C . SER A 1 100 ? 10.318 -9.253 -5.391 1.00 95.25 100 SER A C 1
ATOM 754 O O . SER A 1 100 ? 10.887 -10.343 -5.451 1.00 95.25 100 SER A O 1
ATOM 756 N N . VAL A 1 101 ? 9.396 -8.852 -6.264 1.00 96.31 101 VAL A N 1
ATOM 757 C CA . VAL A 1 101 ? 9.013 -9.592 -7.471 1.00 96.31 101 VAL A CA 1
ATOM 758 C C . VAL A 1 101 ? 9.654 -8.944 -8.689 1.00 96.31 101 VAL A C 1
ATOM 760 O O . VAL A 1 101 ? 10.283 -9.629 -9.489 1.00 96.31 101 VAL A O 1
ATOM 763 N N . TRP A 1 102 ? 9.525 -7.623 -8.816 1.00 93.19 102 TRP A N 1
ATOM 764 C CA . TRP A 1 102 ? 10.157 -6.857 -9.883 1.00 93.19 102 TRP A CA 1
ATOM 765 C C . TRP A 1 102 ? 10.386 -5.404 -9.476 1.00 93.19 102 TRP A C 1
ATOM 767 O O . TRP A 1 102 ? 9.810 -4.898 -8.509 1.00 93.19 102 TRP A O 1
ATOM 777 N N . ARG A 1 103 ? 11.253 -4.746 -10.246 1.00 93.19 103 ARG A N 1
ATOM 778 C CA . ARG A 1 103 ? 11.531 -3.317 -10.163 1.00 93.19 103 ARG A CA 1
ATOM 779 C C . ARG A 1 103 ? 11.766 -2.772 -11.563 1.00 93.19 103 ARG A C 1
ATOM 781 O O . ARG A 1 103 ? 12.498 -3.387 -12.336 1.00 93.19 103 ARG A O 1
ATOM 788 N N . LEU A 1 104 ? 11.197 -1.610 -11.856 1.00 92.00 104 LEU A N 1
ATOM 789 C CA . LEU A 1 104 ? 11.420 -0.899 -13.110 1.00 92.00 104 LEU A CA 1
ATOM 790 C C . LEU A 1 104 ? 11.650 0.585 -12.837 1.00 92.00 104 LEU A C 1
ATOM 792 O O . LEU A 1 104 ? 10.869 1.208 -12.127 1.00 92.00 104 LEU A O 1
ATOM 796 N N . TRP A 1 105 ? 12.707 1.154 -13.414 1.00 91.88 105 TRP A N 1
ATOM 797 C CA . TRP A 1 105 ? 12.895 2.602 -13.437 1.00 91.88 105 TRP A CA 1
ATOM 798 C C . TRP A 1 105 ? 12.154 3.179 -14.644 1.00 91.88 105 TRP A C 1
ATOM 800 O O . TRP A 1 105 ? 12.435 2.789 -15.776 1.00 91.88 105 TRP A O 1
ATOM 810 N N . LEU A 1 106 ? 11.184 4.057 -14.395 1.00 87.69 106 LEU A N 1
ATOM 811 C CA . LEU A 1 106 ? 10.268 4.571 -15.419 1.00 87.69 106 LEU A CA 1
ATOM 812 C C . LEU A 1 106 ? 10.814 5.796 -16.168 1.00 87.69 106 LEU A C 1
ATOM 814 O O . LEU A 1 106 ? 10.330 6.097 -17.254 1.00 87.69 106 LEU A O 1
ATOM 818 N N . GLY A 1 107 ? 11.855 6.443 -15.635 1.00 80.94 107 GLY A N 1
ATOM 819 C CA . GLY A 1 107 ? 12.456 7.643 -16.222 1.00 80.94 107 GLY A CA 1
ATOM 820 C C . GLY A 1 107 ? 11.650 8.920 -15.957 1.00 80.94 107 GLY A C 1
ATOM 821 O O . GLY A 1 107 ? 10.428 8.887 -15.966 1.00 80.94 107 GLY A O 1
ATOM 822 N N . ASP A 1 108 ? 12.377 10.025 -15.733 1.00 71.44 108 ASP A N 1
ATOM 823 C CA . ASP A 1 108 ? 11.908 11.373 -15.334 1.00 71.44 108 ASP A CA 1
ATOM 824 C C . ASP A 1 108 ? 10.901 11.415 -14.160 1.00 71.44 108 ASP A C 1
ATOM 826 O O . ASP A 1 108 ? 10.318 10.410 -13.783 1.00 71.44 108 ASP A O 1
ATOM 830 N N . ARG A 1 109 ? 10.738 12.572 -13.506 1.00 64.81 109 ARG A N 1
ATOM 831 C CA . ARG A 1 109 ? 9.991 12.728 -12.242 1.00 64.81 109 ARG A CA 1
ATOM 832 C C . ARG A 1 109 ? 8.510 12.349 -12.354 1.00 64.81 109 ARG A C 1
ATOM 834 O O . ARG A 1 109 ? 7.648 13.213 -12.506 1.00 64.81 109 ARG A O 1
ATOM 841 N N . LEU A 1 110 ? 8.211 11.070 -12.155 1.00 66.12 110 LEU A N 1
ATOM 842 C CA . LEU A 1 110 ? 6.864 10.542 -11.997 1.00 66.12 110 LEU A CA 1
ATOM 843 C C . LEU A 1 110 ? 6.581 10.308 -10.517 1.00 66.12 110 LEU A C 1
ATOM 845 O O . LEU A 1 110 ? 7.211 9.478 -9.868 1.00 66.12 110 LEU A O 1
ATOM 849 N N . LEU A 1 111 ? 5.599 11.039 -9.993 1.00 72.44 111 LEU A N 1
ATOM 850 C CA . LEU A 1 111 ? 5.048 10.856 -8.645 1.00 72.44 111 LEU A CA 1
ATOM 851 C C . LEU A 1 111 ? 3.631 10.267 -8.692 1.00 72.44 111 LEU A C 1
ATOM 853 O O . LEU A 1 111 ? 2.868 10.379 -7.731 1.00 72.44 111 LEU A O 1
ATOM 857 N N . SER A 1 112 ? 3.265 9.672 -9.830 1.00 85.62 112 SER A N 1
ATOM 858 C CA . SER A 1 112 ? 1.974 9.027 -10.024 1.00 85.62 112 SER A CA 1
ATOM 859 C C . SER A 1 112 ? 1.868 7.770 -9.158 1.00 85.62 112 SER A C 1
ATOM 861 O O . SER A 1 112 ? 2.845 7.060 -8.905 1.00 85.62 112 SER A O 1
ATOM 863 N N . MET A 1 113 ? 0.659 7.533 -8.655 1.00 91.00 113 MET A N 1
ATOM 864 C CA . MET A 1 113 ? 0.314 6.321 -7.919 1.00 91.00 113 MET A CA 1
ATOM 865 C C . MET A 1 113 ? -0.077 5.249 -8.943 1.00 91.00 113 MET A C 1
ATOM 867 O O . MET A 1 113 ? -0.831 5.567 -9.867 1.00 91.00 113 MET A O 1
ATOM 871 N N . PRO A 1 114 ? 0.403 4.002 -8.806 1.00 94.25 114 PRO A N 1
ATOM 872 C CA . PRO A 1 114 ? 0.039 2.939 -9.731 1.00 94.25 114 PRO A CA 1
ATOM 873 C C . PRO A 1 114 ? -1.455 2.625 -9.674 1.00 94.25 114 PRO A C 1
ATOM 875 O O . PRO A 1 114 ? -2.071 2.644 -8.607 1.00 94.25 114 PRO A O 1
ATOM 878 N N . ALA A 1 115 ? -2.006 2.235 -10.820 1.00 95.50 115 ALA A N 1
ATOM 879 C CA . ALA A 1 115 ? -3.270 1.513 -10.899 1.00 95.50 115 ALA A CA 1
ATOM 880 C C . ALA A 1 115 ? -3.003 0.066 -11.326 1.00 95.50 115 ALA A C 1
ATOM 882 O O . ALA A 1 115 ? -2.093 -0.182 -12.116 1.00 95.50 115 ALA A O 1
ATOM 883 N N . SER A 1 116 ? -3.796 -0.889 -10.842 1.00 95.56 116 SER A N 1
ATOM 884 C CA . SER A 1 116 ? -3.743 -2.277 -11.309 1.00 95.56 116 SER A CA 1
ATOM 885 C C . SER A 1 116 ? -5.083 -2.725 -11.872 1.00 95.56 116 SER A C 1
ATOM 887 O O . SER A 1 116 ? -6.135 -2.263 -11.431 1.00 95.56 116 SER A O 1
ATOM 889 N N . CYS A 1 117 ? -5.033 -3.597 -12.873 1.00 95.94 117 CYS A N 1
ATOM 890 C CA . CYS A 1 117 ? -6.204 -4.310 -13.367 1.00 95.94 117 CYS A CA 1
ATOM 891 C C . CYS A 1 117 ? -5.763 -5.531 -14.172 1.00 95.94 117 CYS A C 1
ATOM 893 O O . CYS A 1 117 ? -4.955 -5.404 -15.101 1.00 95.94 117 CYS A O 1
ATOM 895 N N . ALA A 1 118 ? -6.349 -6.687 -13.854 1.00 95.31 118 ALA A N 1
ATOM 896 C CA . ALA A 1 118 ? -6.172 -7.939 -14.587 1.00 95.31 118 ALA A CA 1
ATOM 897 C C . ALA A 1 118 ? -4.691 -8.341 -14.740 1.00 95.31 118 ALA A C 1
ATOM 899 O O . ALA A 1 118 ? -4.233 -8.686 -15.835 1.00 95.31 118 ALA A O 1
ATOM 900 N N . GLY A 1 119 ? -3.930 -8.258 -13.644 1.00 93.31 119 GLY A N 1
ATOM 901 C CA . GLY A 1 119 ? -2.528 -8.670 -13.582 1.00 93.31 119 GLY A CA 1
ATOM 902 C C . GLY A 1 119 ? -1.559 -7.691 -14.245 1.00 93.31 119 GLY A C 1
ATOM 903 O O . GLY A 1 119 ? -0.435 -8.066 -14.582 1.00 93.31 119 GLY A O 1
ATOM 904 N N . ARG A 1 120 ? -1.978 -6.443 -14.477 1.00 94.19 120 ARG A N 1
ATOM 905 C CA . ARG A 1 120 ? -1.152 -5.380 -15.070 1.00 94.19 120 ARG A CA 1
ATOM 906 C C . ARG A 1 120 ? -1.081 -4.186 -14.137 1.00 94.19 120 ARG A C 1
ATOM 908 O O . ARG A 1 120 ? -2.068 -3.867 -13.483 1.00 94.19 120 ARG A O 1
ATOM 915 N N . VAL A 1 121 ? 0.062 -3.503 -14.141 1.00 94.25 121 VAL A N 1
ATOM 916 C CA . VAL A 1 121 ? 0.253 -2.217 -13.460 1.00 94.25 121 VAL A CA 1
ATOM 917 C C . VAL A 1 121 ? 0.361 -1.113 -14.508 1.00 94.25 121 VAL A C 1
ATOM 919 O O . VAL A 1 121 ? 1.121 -1.238 -15.468 1.00 94.25 121 VAL A O 1
ATOM 922 N N . TYR A 1 122 ? -0.409 -0.047 -14.323 1.00 92.56 122 TYR A N 1
ATOM 923 C CA . TYR A 1 122 ? -0.479 1.124 -15.188 1.00 92.56 122 TYR A CA 1
ATOM 924 C C . TYR A 1 122 ? 0.113 2.327 -14.460 1.00 92.56 122 TYR A C 1
ATOM 926 O O . TYR A 1 122 ? -0.189 2.564 -13.289 1.00 92.56 122 TYR A O 1
ATOM 934 N N . MET A 1 123 ? 0.938 3.079 -15.183 1.00 88.69 123 MET A N 1
ATOM 935 C CA . MET A 1 123 ? 1.620 4.282 -14.714 1.00 88.69 123 MET A CA 1
ATOM 936 C C . MET A 1 123 ? 1.471 5.382 -15.762 1.00 88.69 123 MET A C 1
ATOM 938 O O . MET A 1 123 ? 1.386 5.086 -16.956 1.00 88.69 123 MET A O 1
ATOM 942 N N . THR A 1 124 ? 1.443 6.628 -15.298 1.00 78.69 124 THR A N 1
ATOM 943 C CA . THR A 1 124 ? 1.452 7.845 -16.124 1.00 78.69 124 THR A CA 1
ATOM 944 C C . THR A 1 124 ? 2.742 8.599 -15.915 1.00 78.69 124 THR A C 1
ATOM 946 O O . THR A 1 124 ? 3.131 8.656 -14.720 1.00 78.69 124 THR A O 1
#

Sequence (124 aa):
MARMNRAEAFGDSVSGLRGWKVRLPSGRPLATPAIANGRLSLGGGFGTYEFYALDAIEGRILWQHRTSDDGPTAAVVEDGLIAYNTQGCSLEVLTTERKSVWRLWLGDRLLSMPASCAGRVYMT

pLDDT: mean 90.36, std 11.03, range [35.25, 97.88]

Foldseek 3Di:
DDPQFFWDWDADPPVRDIATDHQDPVNADWADWEDDPQKIWTDRAAPAQWIFIARNHGRGTPDIDGHPAGGWHHWYDDPQKIWTAHQQQKIWIAGVVRHTDDIDRPDDGFPDGWDDDDHDIDGD

Secondary structure (DSSP, 8-state):
---TT-PEEEE-TTT--EEEE---TT-S--PPPEEETTEEEEE--TT--EEEEEETTT--EEEEEE-SSS-----EEETTEEEEE-TT-EEEEEETTS-EEEEEE--S---PPPEEETTEEE--

Radius of gyration: 15.08 Å; chains: 1; bounding box: 36×24×42 Å